Protein AF-A0A973SIX3-F1 (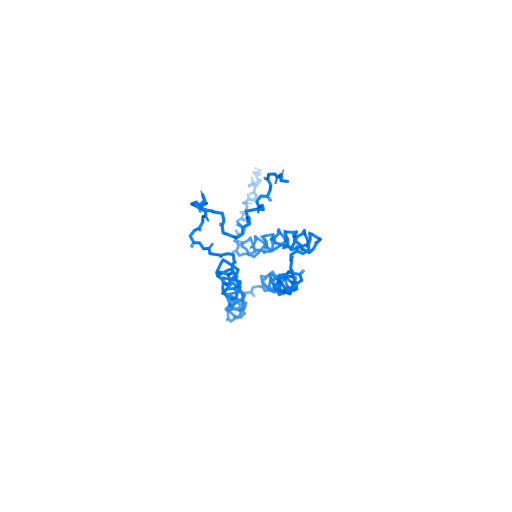afdb_monomer_lite)

Foldseek 3Di:
DDDDPPPDPPPPPDPDDPDDPVRVLVVVVVVLVVVLVVLVVVLVVCVVVVHDVQLNVLSVVLNVLSVVLNVLSVVCVVVVNDVVSVVVSVVSVVVNVVSVVSNVVSPDDDDDDPDPPPDD

Sequence (120 aa):
SGPHSGAKAGDPGNKRFPLTPANATQLHADLVFLVVGLTIALWFALKATGAAPRILTTVRDLLLVLMAQGVIGYVQYFTHLPVLLVGIHMFGAAIVWVATWRVLLAMRERRAVPAPAVAA

Structure (mmCIF, N/CA/C/O backbone):
data_AF-A0A973SIX3-F1
#
_entry.id   AF-A0A973SIX3-F1
#
loop_
_atom_site.group_PDB
_atom_site.id
_atom_site.type_symbol
_atom_site.label_atom_id
_atom_site.label_alt_id
_atom_site.label_comp_id
_atom_site.label_asym_id
_atom_site.label_entity_id
_atom_site.label_seq_id
_atom_site.pdbx_PDB_ins_code
_atom_site.Cartn_x
_atom_site.Cartn_y
_atom_site.Cartn_z
_atom_site.occupancy
_atom_site.B_iso_or_equiv
_atom_site.auth_seq_id
_atom_site.auth_comp_id
_atom_site.auth_asym_id
_atom_site.auth_atom_id
_atom_site.pdbx_PDB_model_num
ATOM 1 N N . SER A 1 1 ? 2.182 -1.960 -35.815 1.00 59.25 1 SER A N 1
ATOM 2 C CA . SER A 1 1 ? 1.621 -0.703 -35.275 1.00 59.25 1 SER A CA 1
ATOM 3 C C . SER A 1 1 ? 0.138 -0.922 -35.017 1.00 59.25 1 SER A C 1
ATOM 5 O O . SER A 1 1 ? -0.592 -1.174 -35.961 1.00 59.25 1 SER A O 1
ATOM 7 N N . GLY A 1 2 ? -0.285 -0.919 -33.748 1.00 34.75 2 GLY A N 1
ATOM 8 C CA . GLY A 1 2 ? -1.672 -1.136 -33.308 1.00 34.75 2 GLY A CA 1
ATOM 9 C C . GLY A 1 2 ? -1.915 -0.505 -31.922 1.00 34.75 2 GLY A C 1
ATOM 10 O O . GLY A 1 2 ? -0.943 -0.239 -31.214 1.00 34.75 2 GLY A O 1
ATOM 11 N N . PRO A 1 3 ? -3.170 -0.196 -31.548 1.00 55.88 3 PRO A N 1
ATOM 12 C CA . PRO A 1 3 ? -3.566 1.036 -30.847 1.00 55.88 3 PRO A CA 1
ATOM 13 C C . PRO A 1 3 ? -3.472 0.997 -29.312 1.00 55.88 3 PRO A C 1
ATOM 15 O O . PRO A 1 3 ? -4.285 1.615 -28.625 1.00 55.88 3 PRO A O 1
ATOM 18 N N . HIS A 1 4 ? -2.493 0.303 -28.738 1.00 45.84 4 HIS A N 1
ATOM 19 C CA . HIS A 1 4 ? -2.292 0.265 -27.283 1.00 45.84 4 HIS A CA 1
ATOM 20 C C . HIS A 1 4 ? -0.910 0.820 -26.949 1.00 45.84 4 HIS A C 1
ATOM 22 O O . HIS A 1 4 ? 0.049 0.090 -26.730 1.00 45.84 4 HIS A O 1
ATOM 28 N N . SER A 1 5 ? -0.820 2.153 -27.025 1.00 49.91 5 SER A N 1
ATOM 29 C CA . SER A 1 5 ? 0.202 2.989 -26.374 1.00 49.91 5 SER A CA 1
ATOM 30 C C . SER A 1 5 ? 1.654 2.493 -26.448 1.00 49.91 5 SER A C 1
ATOM 32 O O . SER A 1 5 ? 2.405 2.607 -25.489 1.00 49.91 5 SER A O 1
ATOM 34 N N . GLY A 1 6 ? 2.083 2.008 -27.611 1.00 48.78 6 GLY A N 1
ATOM 35 C CA . GLY A 1 6 ? 3.495 1.873 -27.964 1.00 48.78 6 GLY A CA 1
ATOM 36 C C . GLY A 1 6 ? 3.986 3.118 -28.697 1.00 48.78 6 GLY A C 1
ATOM 37 O O . GLY A 1 6 ? 4.371 3.021 -29.860 1.00 48.78 6 GLY A O 1
ATOM 38 N N . ALA A 1 7 ? 3.919 4.299 -28.072 1.00 49.16 7 ALA A N 1
ATOM 39 C CA . ALA A 1 7 ? 4.644 5.451 -28.601 1.00 49.16 7 ALA A CA 1
ATOM 40 C C . ALA A 1 7 ? 6.126 5.220 -28.295 1.00 49.16 7 ALA A C 1
ATOM 42 O O . ALA A 1 7 ? 6.520 5.174 -27.129 1.00 49.16 7 ALA A O 1
ATOM 43 N N . LYS A 1 8 ? 6.938 5.014 -29.336 1.00 53.59 8 LYS A N 1
ATOM 44 C CA . LYS A 1 8 ? 8.391 4.952 -29.172 1.00 53.59 8 LYS A CA 1
ATOM 45 C C . LYS A 1 8 ? 8.868 6.259 -28.532 1.00 53.59 8 LYS A C 1
ATOM 47 O O . LYS A 1 8 ? 8.373 7.333 -28.871 1.00 53.59 8 LYS A O 1
ATOM 52 N N . ALA A 1 9 ? 9.816 6.159 -27.603 1.00 47.19 9 ALA A N 1
ATOM 53 C CA . ALA A 1 9 ? 10.488 7.330 -27.056 1.00 47.19 9 ALA A CA 1
ATOM 54 C C . ALA A 1 9 ? 11.109 8.130 -28.216 1.00 47.19 9 ALA A C 1
ATOM 56 O O . ALA A 1 9 ? 11.893 7.575 -28.984 1.00 47.19 9 ALA A O 1
ATOM 57 N N . GLY A 1 10 ? 10.712 9.399 -28.360 1.00 49.09 10 GLY A N 1
ATOM 58 C CA . GLY A 1 10 ? 11.236 10.310 -29.383 1.00 49.09 10 GLY A CA 1
ATOM 59 C C . GLY A 1 10 ? 10.317 10.630 -30.568 1.00 49.09 10 GLY A C 1
ATOM 60 O O . GLY A 1 10 ? 10.801 11.245 -31.509 1.00 49.09 10 GLY A O 1
ATOM 61 N N . ASP A 1 11 ? 9.031 10.255 -30.559 1.00 51.91 11 ASP A N 1
ATOM 62 C CA . ASP A 1 11 ? 8.074 10.712 -31.584 1.00 51.91 11 ASP A CA 1
ATOM 63 C C . ASP A 1 11 ? 7.788 12.227 -31.432 1.00 51.91 11 ASP A C 1
ATOM 65 O O . ASP A 1 11 ? 7.157 12.627 -30.447 1.00 51.91 11 ASP A O 1
ATOM 69 N N . PRO A 1 12 ? 8.226 13.084 -32.378 1.00 49.47 12 PRO A N 1
ATOM 70 C CA . PRO A 1 12 ? 8.175 14.543 -32.245 1.00 49.47 12 PRO A CA 1
ATOM 71 C C . PRO A 1 12 ? 6.751 15.136 -32.262 1.00 49.47 12 PRO A C 1
ATOM 73 O O . PRO A 1 12 ? 6.592 16.347 -32.108 1.0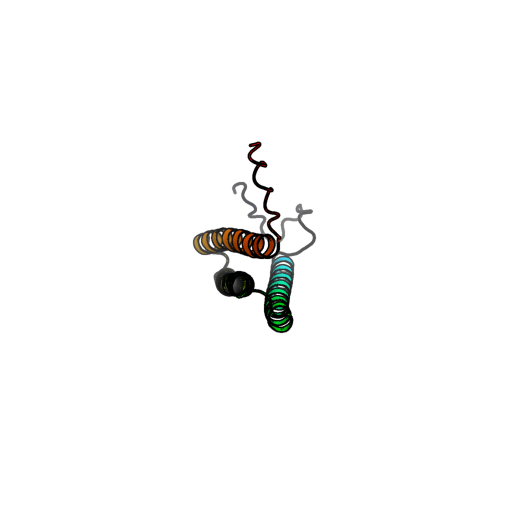0 49.47 12 PRO A O 1
ATOM 76 N N . GLY A 1 13 ? 5.706 14.312 -32.416 1.00 50.25 13 GLY A N 1
ATOM 77 C CA . GLY A 1 13 ? 4.299 14.727 -32.361 1.00 50.25 13 GLY A CA 1
ATOM 78 C C . GLY A 1 13 ? 3.582 14.531 -31.014 1.00 50.25 13 GLY A C 1
ATOM 79 O O . GLY A 1 13 ? 2.400 14.877 -30.903 1.00 50.25 13 GLY A O 1
ATOM 80 N N . ASN A 1 14 ? 4.219 13.967 -29.979 1.00 50.25 14 ASN A N 1
ATOM 81 C CA . ASN A 1 14 ? 3.512 13.576 -28.754 1.00 50.25 14 ASN A CA 1
ATOM 82 C C . ASN A 1 14 ? 3.491 14.667 -27.656 1.00 50.25 14 ASN A C 1
ATOM 84 O O . ASN A 1 14 ? 4.263 14.681 -26.709 1.00 50.25 14 ASN A O 1
ATOM 88 N N . LYS A 1 15 ? 2.481 15.543 -27.660 1.00 55.62 15 LYS A N 1
ATOM 89 C CA . LYS A 1 15 ? 2.125 16.363 -26.472 1.00 55.62 15 LYS A CA 1
ATOM 90 C C . LYS A 1 15 ? 1.544 15.509 -25.317 1.00 55.62 15 LYS A C 1
ATOM 92 O O . LYS A 1 15 ? 0.495 15.834 -24.767 1.00 55.62 15 LYS A O 1
ATOM 97 N N . ARG A 1 16 ? 2.125 14.344 -25.015 1.00 64.50 16 ARG A N 1
ATOM 98 C CA . ARG A 1 16 ? 1.499 13.270 -24.229 1.00 64.50 16 ARG A CA 1
ATOM 99 C C . ARG A 1 16 ? 2.184 13.114 -22.871 1.00 64.50 16 ARG A C 1
ATOM 101 O O . ARG A 1 16 ? 3.253 12.535 -22.802 1.00 64.50 16 ARG A O 1
ATOM 108 N N . PHE A 1 17 ? 1.485 13.574 -21.830 1.00 65.06 17 PHE A N 1
ATOM 109 C CA . PHE A 1 17 ? 1.790 13.459 -20.395 1.00 65.06 17 PHE A CA 1
ATOM 110 C C . PHE A 1 17 ? 3.100 14.149 -19.946 1.00 65.06 17 PHE A C 1
ATOM 112 O O . PHE A 1 17 ? 4.168 13.853 -20.468 1.00 65.06 17 PHE A O 1
ATOM 119 N N . PRO A 1 18 ? 3.058 15.067 -18.960 1.00 81.62 18 PRO A N 1
ATOM 120 C CA . PRO A 1 18 ? 4.232 15.861 -18.576 1.00 81.62 18 PRO A CA 1
ATOM 121 C C . PRO A 1 18 ? 5.337 15.042 -17.886 1.00 81.62 18 PRO A C 1
ATOM 123 O O . PRO A 1 18 ? 6.432 15.555 -17.671 1.00 81.62 18 PRO A O 1
ATOM 126 N N . LEU A 1 19 ? 5.065 13.784 -17.525 1.00 84.88 19 LEU A N 1
ATOM 127 C CA . LEU A 1 19 ? 6.019 12.896 -16.868 1.00 84.88 19 LEU A CA 1
ATOM 128 C C . LEU A 1 19 ? 6.568 11.867 -17.851 1.00 84.88 19 LEU A C 1
ATOM 130 O O . LEU A 1 19 ? 5.814 11.178 -18.540 1.00 84.88 19 LEU A O 1
ATOM 134 N N . THR A 1 20 ? 7.890 11.703 -17.847 1.00 89.88 20 THR A N 1
ATOM 135 C CA . THR A 1 20 ? 8.527 10.548 -18.483 1.00 89.88 20 THR A CA 1
ATOM 136 C C . THR A 1 20 ? 8.072 9.258 -17.784 1.00 89.88 20 THR A C 1
ATOM 138 O O . THR A 1 20 ? 7.745 9.293 -16.594 1.00 89.88 20 THR A O 1
ATOM 141 N N . PRO A 1 21 ? 8.084 8.094 -18.459 1.00 87.06 21 PRO A N 1
ATOM 142 C CA . PRO A 1 21 ? 7.738 6.820 -17.822 1.00 87.06 21 PRO A CA 1
ATOM 143 C C . PRO A 1 21 ? 8.576 6.514 -16.571 1.00 87.06 21 PRO A C 1
ATOM 145 O O . PRO A 1 21 ? 8.049 5.992 -15.591 1.00 87.06 21 PRO A O 1
ATOM 148 N N . ALA A 1 22 ? 9.859 6.891 -16.579 1.00 89.88 22 ALA A N 1
ATOM 149 C CA . ALA A 1 22 ? 10.741 6.753 -15.423 1.00 89.88 22 ALA A CA 1
ATOM 150 C C . ALA A 1 22 ? 10.281 7.640 -14.253 1.00 89.88 22 ALA A C 1
ATOM 152 O O . ALA A 1 22 ? 10.119 7.144 -13.142 1.00 89.88 22 ALA A O 1
ATOM 153 N N . ASN A 1 23 ? 9.974 8.917 -14.512 1.00 93.25 23 ASN A N 1
ATOM 154 C CA . ASN A 1 23 ? 9.489 9.835 -13.478 1.00 93.25 23 ASN A CA 1
ATOM 155 C C . ASN A 1 23 ? 8.117 9.411 -12.938 1.00 93.25 23 ASN A C 1
ATOM 157 O O . ASN A 1 23 ? 7.880 9.491 -11.738 1.00 93.25 23 ASN A O 1
ATOM 161 N N . ALA A 1 24 ? 7.220 8.934 -13.804 1.00 93.69 24 ALA A N 1
ATOM 162 C CA . ALA A 1 24 ? 5.920 8.416 -13.389 1.00 93.69 24 ALA A CA 1
ATOM 163 C C . ALA A 1 24 ? 6.065 7.163 -12.509 1.00 93.69 24 ALA A C 1
ATOM 165 O O . ALA A 1 24 ? 5.373 7.040 -11.501 1.00 93.69 24 ALA A O 1
ATOM 166 N N . THR A 1 25 ? 6.993 6.265 -12.856 1.00 93.94 25 THR A N 1
ATOM 167 C CA . THR A 1 25 ? 7.298 5.075 -12.048 1.00 93.94 25 THR A CA 1
ATOM 168 C C . THR A 1 25 ? 7.884 5.453 -10.689 1.00 93.94 25 THR A C 1
ATOM 170 O O . THR A 1 25 ? 7.457 4.904 -9.677 1.00 93.94 25 THR A O 1
ATOM 173 N N . GLN A 1 26 ? 8.806 6.420 -10.648 1.00 96.62 26 GLN A N 1
ATOM 174 C CA . GLN A 1 26 ? 9.381 6.904 -9.393 1.00 96.62 26 GLN A CA 1
ATOM 175 C C . GLN A 1 26 ? 8.313 7.538 -8.498 1.00 96.62 26 GLN A C 1
ATOM 177 O O . GLN A 1 26 ? 8.163 7.129 -7.352 1.00 96.62 26 GLN A O 1
ATOM 182 N N . LEU A 1 27 ? 7.506 8.458 -9.038 1.00 97.31 27 LEU A N 1
ATOM 183 C CA . LEU A 1 27 ? 6.412 9.084 -8.294 1.00 97.31 27 LEU A CA 1
ATOM 184 C C . LEU A 1 27 ? 5.418 8.040 -7.766 1.00 97.31 27 LEU A C 1
ATOM 186 O O . LEU A 1 27 ? 4.942 8.141 -6.638 1.00 97.31 27 LEU A O 1
ATOM 190 N N . HIS A 1 28 ? 5.104 7.021 -8.567 1.00 97.12 28 HIS A N 1
ATOM 191 C CA . HIS A 1 28 ? 4.260 5.918 -8.122 1.00 97.12 28 HIS A CA 1
ATOM 192 C C . HIS A 1 28 ? 4.893 5.154 -6.951 1.00 97.12 28 HIS A C 1
ATOM 194 O O . HIS A 1 28 ? 4.207 4.899 -5.962 1.00 97.12 28 HIS A O 1
ATOM 200 N N . ALA A 1 29 ? 6.186 4.830 -7.026 1.00 97.75 29 ALA A N 1
ATOM 201 C CA . ALA A 1 29 ? 6.901 4.176 -5.933 1.00 97.75 29 ALA A CA 1
ATOM 202 C C . ALA A 1 29 ? 6.902 5.037 -4.659 1.00 97.75 29 ALA A C 1
ATOM 204 O O . ALA A 1 29 ? 6.619 4.517 -3.579 1.00 97.75 29 ALA A O 1
ATOM 205 N N . ASP A 1 30 ? 7.120 6.348 -4.782 1.00 98.44 30 ASP A N 1
ATOM 206 C CA . ASP A 1 30 ? 7.072 7.288 -3.658 1.00 98.44 30 ASP A CA 1
ATOM 207 C C . ASP A 1 30 ? 5.685 7.284 -2.985 1.00 98.44 30 ASP A C 1
ATOM 209 O O . ASP A 1 30 ? 5.577 7.204 -1.758 1.00 98.44 30 ASP A O 1
ATOM 213 N N . LEU A 1 31 ? 4.605 7.286 -3.779 1.00 98.44 31 LEU A N 1
ATOM 214 C CA . LEU A 1 31 ? 3.231 7.179 -3.273 1.00 98.44 31 LEU A CA 1
ATOM 215 C C . LEU A 1 31 ? 2.954 5.821 -2.613 1.00 98.44 31 LEU A C 1
ATOM 217 O O . LEU A 1 31 ? 2.271 5.768 -1.589 1.00 98.44 31 LEU A O 1
ATOM 221 N N . VAL A 1 32 ? 3.488 4.725 -3.158 1.00 98.25 32 VAL A N 1
ATOM 222 C CA . VAL A 1 32 ? 3.381 3.394 -2.543 1.00 98.25 32 VAL A CA 1
ATOM 223 C C . VAL A 1 32 ? 4.083 3.378 -1.185 1.00 98.25 32 VAL A C 1
ATOM 225 O O . VAL A 1 32 ? 3.480 2.937 -0.206 1.00 98.25 32 VAL A O 1
ATOM 228 N N . PHE A 1 33 ? 5.305 3.908 -1.086 1.00 98.50 33 PHE A N 1
ATOM 229 C CA . PHE A 1 33 ? 6.019 4.011 0.190 1.00 98.50 33 PHE A CA 1
ATOM 230 C C . PHE A 1 33 ? 5.272 4.881 1.201 1.00 98.50 33 PHE A C 1
ATOM 232 O O . PHE A 1 33 ? 5.173 4.500 2.369 1.00 98.50 33 PHE A O 1
ATOM 239 N N . LEU A 1 34 ? 4.685 5.998 0.760 1.00 98.69 34 LEU A N 1
ATOM 240 C CA . LEU A 1 34 ? 3.834 6.831 1.607 1.00 98.69 34 LEU A CA 1
ATOM 241 C C . LEU A 1 34 ? 2.637 6.036 2.149 1.00 98.69 34 LEU A C 1
ATOM 243 O O . LEU A 1 34 ? 2.398 6.041 3.354 1.00 98.69 34 LEU A O 1
ATOM 247 N N . VAL A 1 35 ? 1.904 5.316 1.294 1.00 98.62 35 VAL A N 1
ATOM 248 C CA . VAL A 1 35 ? 0.739 4.514 1.713 1.00 98.62 35 VAL A CA 1
ATOM 249 C C . VAL A 1 35 ? 1.145 3.371 2.647 1.00 98.62 35 VAL A C 1
ATOM 251 O O . VAL A 1 35 ? 0.453 3.120 3.636 1.00 98.62 35 VAL A O 1
ATOM 254 N N . VAL A 1 36 ? 2.274 2.703 2.397 1.00 98.75 36 VAL A N 1
ATOM 255 C CA . VAL A 1 36 ? 2.824 1.685 3.307 1.00 98.75 36 VAL A CA 1
ATOM 256 C C . VAL A 1 36 ? 3.152 2.304 4.667 1.00 98.75 36 VAL A C 1
ATOM 258 O O . VAL A 1 36 ? 2.695 1.794 5.692 1.00 98.75 36 VAL A O 1
ATOM 261 N N . GLY A 1 37 ? 3.862 3.436 4.688 1.00 98.75 37 GLY A N 1
ATOM 262 C CA . GLY A 1 37 ? 4.192 4.166 5.913 1.00 98.75 37 GLY A CA 1
ATOM 263 C C . GLY A 1 37 ? 2.949 4.598 6.695 1.00 98.75 37 GLY A C 1
ATOM 264 O O . GLY A 1 37 ? 2.866 4.355 7.899 1.00 98.75 37 GLY A O 1
ATOM 265 N N . LEU A 1 38 ? 1.939 5.147 6.013 1.00 98.75 38 LEU A N 1
ATOM 266 C CA . LEU A 1 38 ? 0.654 5.515 6.616 1.00 98.75 38 LEU A CA 1
ATOM 267 C C . LEU A 1 38 ? -0.113 4.298 7.146 1.00 98.75 38 LEU A C 1
ATOM 269 O O . LEU A 1 38 ? -0.727 4.385 8.205 1.00 98.75 38 LEU A O 1
ATOM 273 N N . THR A 1 39 ? -0.060 3.155 6.460 1.00 98.75 39 THR A N 1
ATOM 274 C CA . THR A 1 39 ? -0.718 1.918 6.916 1.00 98.75 39 THR A CA 1
ATOM 275 C C . THR A 1 39 ? -0.051 1.370 8.180 1.00 98.75 39 THR A C 1
ATOM 277 O O . THR A 1 39 ? -0.742 0.958 9.114 1.00 98.75 39 THR A O 1
ATOM 280 N N . ILE A 1 40 ? 1.283 1.412 8.248 1.00 98.81 40 ILE A N 1
ATOM 281 C CA . ILE A 1 40 ? 2.049 1.049 9.449 1.00 98.81 40 ILE A CA 1
ATOM 282 C C . ILE A 1 40 ? 1.710 2.005 10.599 1.00 98.81 40 ILE A C 1
ATOM 284 O O . ILE A 1 40 ? 1.379 1.554 11.698 1.00 98.81 40 ILE A O 1
ATOM 288 N N . ALA A 1 41 ? 1.737 3.316 10.345 1.00 98.69 41 ALA A N 1
ATOM 289 C CA . ALA A 1 41 ? 1.393 4.332 11.336 1.00 98.69 41 ALA A CA 1
ATOM 290 C C . ALA A 1 41 ? -0.040 4.151 11.862 1.00 98.69 41 ALA A C 1
ATOM 292 O O . ALA A 1 41 ? -0.254 4.162 13.073 1.00 98.69 41 ALA A O 1
ATOM 293 N N . LEU A 1 42 ? -1.006 3.902 10.971 1.00 98.31 42 LEU A N 1
ATOM 294 C CA . LEU A 1 42 ? -2.394 3.611 11.326 1.00 98.31 42 LEU A CA 1
ATOM 295 C C . LEU A 1 42 ? -2.496 2.376 12.226 1.00 98.31 42 LEU A C 1
ATOM 297 O O . LEU A 1 42 ? -3.204 2.409 13.231 1.00 98.31 42 LEU A O 1
ATOM 301 N N . TRP A 1 43 ? -1.785 1.296 11.896 1.00 98.44 43 TRP A N 1
ATOM 302 C CA . TRP A 1 43 ? -1.796 0.075 12.701 1.00 98.44 43 TRP A CA 1
ATOM 303 C C . TRP A 1 43 ? -1.301 0.326 14.131 1.00 98.44 43 TRP A C 1
ATOM 305 O O . TRP A 1 43 ? -1.948 -0.098 15.092 1.00 98.44 43 TRP A O 1
ATOM 315 N N . PHE A 1 44 ? -0.196 1.062 14.287 1.00 98.56 44 PHE A N 1
ATOM 316 C CA . PHE A 1 44 ? 0.323 1.432 15.606 1.00 98.56 44 PHE A CA 1
ATOM 317 C C . PHE A 1 44 ? -0.600 2.396 16.353 1.00 98.56 44 PHE A C 1
ATOM 319 O O . PHE A 1 44 ? -0.831 2.193 17.543 1.00 98.56 44 PHE A O 1
ATOM 326 N N . ALA A 1 45 ? -1.166 3.393 15.671 1.00 98.31 45 ALA A N 1
ATOM 327 C CA . ALA A 1 45 ? -2.109 4.333 16.269 1.00 98.31 45 ALA A CA 1
ATOM 328 C C . ALA A 1 45 ? -3.347 3.609 16.820 1.00 98.31 45 ALA A C 1
ATOM 330 O O . ALA A 1 45 ? -3.704 3.799 17.978 1.00 98.31 45 ALA A O 1
ATOM 331 N N . LEU A 1 46 ? -3.946 2.708 16.036 1.00 97.25 46 LEU A N 1
ATOM 332 C CA . LEU A 1 46 ? -5.092 1.900 16.464 1.00 97.25 46 LEU A CA 1
ATOM 333 C C . LEU A 1 46 ? -4.749 0.971 17.631 1.00 97.25 46 LEU A C 1
ATOM 335 O O . LEU A 1 46 ? -5.571 0.755 18.519 1.00 97.25 46 LEU A O 1
ATOM 339 N N . LYS A 1 47 ? -3.532 0.417 17.649 1.00 96.81 47 LYS A N 1
ATOM 340 C CA . LYS A 1 47 ? -3.062 -0.395 18.774 1.00 96.81 47 LYS A CA 1
ATOM 341 C C . LYS A 1 47 ? -2.911 0.456 20.039 1.00 96.81 47 LYS A C 1
ATOM 343 O O . LYS A 1 47 ? -3.314 0.016 21.111 1.00 96.81 47 LYS A O 1
ATOM 348 N N . ALA A 1 48 ? -2.364 1.664 19.910 1.00 97.88 48 ALA A N 1
ATOM 349 C CA . ALA A 1 48 ? -2.169 2.596 21.018 1.00 97.88 48 ALA A CA 1
ATOM 350 C C . ALA A 1 48 ? -3.494 3.126 21.592 1.00 97.88 48 ALA A C 1
ATOM 352 O O . ALA A 1 48 ? -3.577 3.364 22.793 1.00 97.88 48 ALA A O 1
ATOM 353 N N . THR A 1 49 ? -4.538 3.264 20.768 1.00 96.62 49 THR A N 1
ATOM 354 C CA . THR A 1 49 ? -5.875 3.701 21.209 1.00 96.62 49 THR A CA 1
ATOM 355 C C . THR A 1 49 ? -6.803 2.560 21.635 1.00 96.62 49 THR A C 1
ATOM 357 O O . THR A 1 49 ? -7.963 2.806 21.955 1.00 96.62 49 THR A O 1
ATOM 360 N N . GLY A 1 50 ? -6.320 1.313 21.663 1.00 95.19 50 GLY A N 1
ATOM 361 C CA . GLY A 1 50 ? -7.110 0.168 22.121 1.00 95.19 50 GLY A CA 1
ATOM 362 C C . GLY A 1 50 ? -8.221 -0.257 21.155 1.00 95.19 50 GLY A C 1
ATOM 363 O O . GLY A 1 50 ? -9.264 -0.743 21.592 1.00 95.19 50 GLY A O 1
ATOM 364 N N . ALA A 1 51 ? -8.024 -0.082 19.843 1.00 94.12 51 ALA A N 1
ATOM 365 C CA . ALA A 1 51 ? -8.992 -0.504 18.835 1.00 94.12 51 ALA A CA 1
ATOM 366 C C . ALA A 1 51 ? -9.292 -2.013 18.907 1.00 94.12 51 ALA A C 1
ATOM 368 O O . ALA A 1 51 ? -8.431 -2.837 19.228 1.00 94.12 51 ALA A O 1
ATOM 369 N N . ALA A 1 52 ? -10.518 -2.391 18.534 1.00 94.88 52 ALA A N 1
ATOM 370 C CA . ALA A 1 52 ? -10.947 -3.784 18.544 1.00 94.88 52 ALA A CA 1
ATOM 371 C C . ALA A 1 52 ? -10.026 -4.675 17.675 1.00 94.88 52 ALA A C 1
ATOM 373 O O . ALA A 1 52 ? -9.650 -4.266 16.569 1.00 94.88 52 ALA A O 1
ATOM 374 N N . PRO A 1 53 ? -9.743 -5.933 18.080 1.00 94.75 53 PRO A N 1
ATOM 375 C CA . PRO A 1 53 ? -8.849 -6.829 17.336 1.00 94.75 53 PRO A CA 1
ATOM 376 C C . PRO A 1 53 ? -9.225 -7.001 15.860 1.00 94.75 53 PRO A C 1
ATOM 378 O O . PRO A 1 53 ? -8.353 -7.094 15.001 1.00 94.75 53 PRO A O 1
ATOM 381 N N . ARG A 1 54 ? -10.528 -6.978 15.547 1.00 94.19 54 ARG A N 1
ATOM 382 C CA . ARG A 1 54 ? -11.043 -7.060 14.171 1.00 94.19 54 ARG A CA 1
ATOM 383 C C . ARG A 1 54 ? -10.568 -5.906 13.281 1.00 94.19 54 ARG A C 1
ATOM 385 O O . ARG A 1 54 ? -10.369 -6.112 12.091 1.00 94.19 54 ARG A O 1
ATOM 392 N N . ILE A 1 55 ? -10.404 -4.703 13.824 1.00 95.88 55 ILE A N 1
ATOM 393 C CA . ILE A 1 55 ? -9.911 -3.555 13.057 1.00 95.88 55 ILE A CA 1
ATOM 394 C C . ILE A 1 55 ? -8.419 -3.756 12.768 1.00 95.88 55 ILE A C 1
ATOM 396 O O . ILE A 1 55 ? -7.988 -3.660 11.617 1.00 95.88 55 ILE A O 1
ATOM 400 N N . LEU A 1 56 ? -7.645 -4.136 13.790 1.00 97.44 56 LEU A N 1
ATOM 401 C CA . LEU A 1 56 ? -6.208 -4.390 13.660 1.00 97.44 56 LEU A CA 1
ATOM 402 C C . LEU A 1 56 ? -5.899 -5.483 12.630 1.00 97.44 56 LEU A C 1
ATOM 404 O O . LEU A 1 56 ? -4.936 -5.347 11.873 1.00 97.44 56 LEU A O 1
ATOM 408 N N . THR A 1 57 ? -6.717 -6.541 12.557 1.00 97.69 57 THR A N 1
ATOM 409 C CA . THR A 1 57 ? -6.545 -7.584 11.535 1.00 97.69 57 THR A CA 1
ATOM 410 C C . THR A 1 57 ? -6.797 -7.053 10.129 1.00 97.69 57 THR A C 1
ATOM 412 O O . THR A 1 57 ? -6.011 -7.366 9.242 1.00 97.69 57 THR A O 1
ATOM 415 N N . THR A 1 58 ? -7.805 -6.198 9.910 1.00 98.00 58 THR A N 1
ATOM 416 C CA . THR A 1 58 ? -8.035 -5.612 8.574 1.00 98.00 58 THR A CA 1
ATOM 417 C C . THR A 1 58 ? -6.890 -4.717 8.103 1.00 98.00 58 THR A C 1
ATOM 419 O O . THR A 1 58 ? -6.506 -4.796 6.938 1.00 98.00 58 THR A O 1
ATOM 422 N N . VAL A 1 59 ? -6.297 -3.916 8.996 1.00 98.44 59 VAL A N 1
ATOM 423 C CA . VAL A 1 59 ? -5.151 -3.055 8.650 1.00 98.44 59 VAL A CA 1
ATOM 424 C C . VAL A 1 59 ? -3.889 -3.886 8.406 1.00 98.44 59 VAL A C 1
ATOM 426 O O . VAL A 1 59 ? -3.154 -3.624 7.456 1.00 98.44 59 VAL A O 1
ATOM 429 N N . ARG A 1 60 ? -3.660 -4.936 9.207 1.00 98.50 60 ARG A N 1
ATOM 430 C CA . ARG A 1 60 ? -2.573 -5.897 8.968 1.00 98.50 60 ARG A CA 1
ATOM 431 C C . ARG A 1 60 ? -2.729 -6.590 7.611 1.00 98.50 60 ARG A C 1
ATOM 433 O O . ARG A 1 60 ? -1.751 -6.710 6.883 1.00 98.50 60 ARG A O 1
ATOM 440 N N . ASP A 1 61 ? -3.935 -7.045 7.274 1.00 98.56 61 ASP A N 1
ATOM 441 C CA . ASP A 1 61 ? -4.206 -7.696 5.988 1.00 98.56 61 ASP A CA 1
ATOM 442 C C . ASP A 1 61 ? -3.906 -6.740 4.819 1.00 98.56 61 ASP A C 1
ATOM 444 O O . ASP A 1 61 ? -3.239 -7.141 3.868 1.00 98.56 61 ASP A O 1
ATOM 448 N N . LEU A 1 62 ? -4.320 -5.466 4.912 1.00 98.75 62 LEU A N 1
ATOM 449 C CA . LEU A 1 62 ? -3.966 -4.439 3.923 1.00 98.75 62 LEU A CA 1
ATOM 450 C C . LEU A 1 62 ? -2.444 -4.284 3.788 1.00 98.75 62 LEU A C 1
ATOM 452 O O . LEU A 1 62 ? -1.937 -4.285 2.668 1.00 98.75 62 LEU A O 1
ATOM 456 N N . LEU A 1 63 ? -1.713 -4.206 4.904 1.00 98.75 63 LEU A N 1
ATOM 457 C CA . LEU A 1 63 ? -0.253 -4.099 4.884 1.00 98.75 63 LEU A CA 1
ATOM 458 C C . LEU A 1 63 ? 0.393 -5.287 4.156 1.00 98.75 63 LEU A C 1
ATOM 460 O O . LEU A 1 63 ? 1.249 -5.082 3.302 1.00 98.75 63 LEU A O 1
ATOM 464 N N . LEU A 1 64 ? -0.039 -6.518 4.438 1.00 98.75 64 LEU A N 1
ATOM 465 C CA . LEU A 1 64 ? 0.492 -7.713 3.770 1.00 98.75 64 LEU A CA 1
ATOM 466 C C . LEU A 1 64 ? 0.243 -7.690 2.256 1.00 98.75 64 LEU A C 1
ATOM 468 O O . LEU A 1 64 ? 1.144 -8.015 1.482 1.00 98.75 64 LEU A O 1
ATOM 472 N N . VAL A 1 65 ? -0.951 -7.269 1.828 1.00 98.75 65 VAL A N 1
ATOM 473 C CA . VAL A 1 65 ? -1.280 -7.131 0.400 1.00 98.75 65 VAL A CA 1
ATOM 474 C C . VAL A 1 65 ? -0.420 -6.048 -0.257 1.00 98.75 65 VAL A C 1
ATOM 476 O O . VAL A 1 65 ? 0.097 -6.280 -1.348 1.00 98.75 65 VAL A O 1
ATOM 479 N N . LEU A 1 66 ? -0.218 -4.899 0.401 1.00 98.75 66 LEU A N 1
ATOM 480 C CA . LEU A 1 66 ? 0.654 -3.829 -0.098 1.00 98.75 66 LEU A CA 1
ATOM 481 C C . LEU A 1 66 ? 2.101 -4.306 -0.262 1.00 98.75 66 LEU A C 1
ATOM 483 O O . LEU A 1 66 ? 2.706 -4.049 -1.299 1.00 98.75 66 LEU A O 1
ATOM 487 N N . MET A 1 67 ? 2.638 -5.045 0.713 1.00 98.69 67 MET A N 1
ATOM 488 C CA . MET A 1 67 ? 3.994 -5.597 0.624 1.00 98.69 67 MET A CA 1
ATOM 489 C C . MET A 1 67 ? 4.122 -6.595 -0.532 1.00 98.69 67 MET A C 1
ATOM 491 O O . MET A 1 67 ? 5.069 -6.510 -1.314 1.00 98.69 67 MET A O 1
ATOM 495 N N . ALA A 1 68 ? 3.150 -7.500 -0.691 1.00 98.62 68 ALA A N 1
ATOM 496 C CA . ALA A 1 68 ? 3.127 -8.437 -1.812 1.00 98.62 68 ALA A CA 1
ATOM 497 C C . ALA A 1 68 ? 3.046 -7.707 -3.165 1.00 98.62 68 ALA A C 1
ATOM 499 O O . ALA A 1 68 ? 3.775 -8.043 -4.099 1.00 98.62 68 ALA A O 1
ATOM 500 N N . GLN A 1 69 ? 2.207 -6.672 -3.266 1.00 98.62 69 GLN A N 1
ATOM 501 C CA . GLN A 1 69 ? 2.099 -5.845 -4.468 1.00 98.62 69 GLN A CA 1
ATOM 502 C C . GLN A 1 69 ? 3.373 -5.057 -4.771 1.00 98.62 69 GLN A C 1
ATOM 504 O O . GLN A 1 69 ? 3.770 -4.996 -5.934 1.00 98.62 69 GLN A O 1
ATOM 509 N N . GLY A 1 70 ? 4.047 -4.524 -3.749 1.00 98.19 70 GLY A N 1
ATOM 510 C CA . GLY A 1 70 ? 5.344 -3.864 -3.896 1.00 98.19 70 GLY A CA 1
ATOM 511 C C . GLY A 1 70 ? 6.399 -4.798 -4.491 1.00 98.19 70 GLY A C 1
ATOM 512 O O . GLY A 1 70 ? 7.096 -4.414 -5.427 1.00 98.19 70 GLY A O 1
ATOM 513 N N . VAL A 1 71 ? 6.457 -6.054 -4.030 1.00 98.56 71 VAL A N 1
ATOM 514 C CA . VAL A 1 71 ? 7.352 -7.077 -4.602 1.00 98.56 71 VAL A CA 1
ATOM 515 C C . VAL A 1 71 ? 7.001 -7.372 -6.061 1.00 98.56 71 VAL A C 1
ATOM 517 O O . VAL A 1 71 ? 7.888 -7.361 -6.913 1.00 98.56 71 VAL A O 1
ATOM 520 N N . ILE A 1 72 ? 5.721 -7.594 -6.373 1.00 98.44 72 ILE A N 1
ATOM 521 C CA . ILE A 1 72 ? 5.274 -7.861 -7.751 1.00 98.44 72 ILE A CA 1
ATOM 522 C C . ILE A 1 72 ? 5.632 -6.685 -8.671 1.00 98.44 72 ILE A C 1
ATOM 524 O O . ILE A 1 72 ? 6.185 -6.903 -9.747 1.00 98.44 72 ILE A O 1
ATOM 528 N N . GLY A 1 73 ? 5.363 -5.448 -8.240 1.00 97.69 73 GLY A N 1
ATOM 529 C CA . GLY A 1 73 ? 5.671 -4.235 -9.001 1.00 97.69 73 GLY A CA 1
ATOM 530 C C . GLY A 1 73 ? 7.172 -4.038 -9.215 1.00 97.69 73 GLY A C 1
ATOM 531 O O . GLY A 1 73 ? 7.599 -3.722 -10.326 1.00 97.69 73 GLY A O 1
ATOM 532 N N . TYR A 1 74 ? 7.985 -4.307 -8.189 1.00 97.44 74 TYR A N 1
ATOM 533 C CA . TYR A 1 74 ? 9.444 -4.277 -8.290 1.00 97.44 74 TYR A CA 1
ATOM 534 C C . TYR A 1 74 ? 9.942 -5.280 -9.336 1.00 97.44 74 TYR A C 1
ATOM 536 O O . TYR A 1 74 ? 10.619 -4.897 -10.289 1.00 97.44 74 TYR A O 1
ATOM 544 N N . VAL A 1 75 ? 9.544 -6.552 -9.227 1.00 98.00 75 VAL A N 1
ATOM 545 C CA . VAL A 1 75 ? 9.938 -7.585 -10.200 1.00 98.00 75 VAL A CA 1
ATOM 546 C C . VAL A 1 75 ? 9.464 -7.210 -11.606 1.00 98.00 75 VAL A C 1
ATOM 548 O O . VAL A 1 75 ? 10.234 -7.327 -12.557 1.00 98.00 75 VAL A O 1
ATOM 551 N N . GLN A 1 76 ? 8.239 -6.703 -11.757 1.00 96.88 76 GLN A N 1
ATOM 552 C CA . GLN A 1 76 ? 7.694 -6.260 -13.043 1.00 96.88 76 GLN A CA 1
ATOM 553 C C . GLN A 1 76 ? 8.530 -5.139 -13.685 1.00 96.88 76 GLN A C 1
ATOM 555 O O . GLN A 1 76 ? 8.747 -5.165 -14.898 1.00 96.88 76 GLN A O 1
ATOM 560 N N . TYR A 1 77 ? 9.013 -4.173 -12.897 1.00 95.31 77 TYR A N 1
ATOM 561 C CA . TYR A 1 77 ? 9.867 -3.089 -13.388 1.00 95.31 77 TYR A CA 1
ATOM 562 C C . TYR A 1 77 ? 11.203 -3.622 -13.923 1.00 95.31 77 TYR A C 1
ATOM 564 O O . TYR A 1 77 ? 11.567 -3.350 -15.068 1.00 95.31 77 TYR A O 1
ATOM 572 N N . PHE A 1 78 ? 11.897 -4.447 -13.133 1.00 96.31 78 PHE A N 1
ATOM 573 C CA . PHE A 1 78 ? 13.211 -4.992 -13.503 1.00 96.31 78 PHE A CA 1
ATOM 574 C C . PHE A 1 78 ? 13.159 -6.070 -14.593 1.00 96.31 78 PHE A C 1
ATOM 576 O O . PHE A 1 78 ? 14.165 -6.326 -15.244 1.00 96.31 78 PHE A O 1
ATOM 583 N N . THR A 1 79 ? 11.995 -6.677 -14.830 1.00 96.31 79 THR A N 1
ATOM 584 C CA . THR A 1 79 ? 11.784 -7.658 -15.911 1.00 96.31 79 THR A CA 1
ATOM 585 C C . THR A 1 79 ? 11.218 -7.039 -17.191 1.00 96.31 79 THR A C 1
ATOM 587 O O . THR A 1 79 ? 10.836 -7.766 -18.106 1.00 96.31 79 THR A O 1
ATOM 590 N N . HIS A 1 80 ? 11.188 -5.705 -17.283 1.00 93.56 80 HIS A N 1
A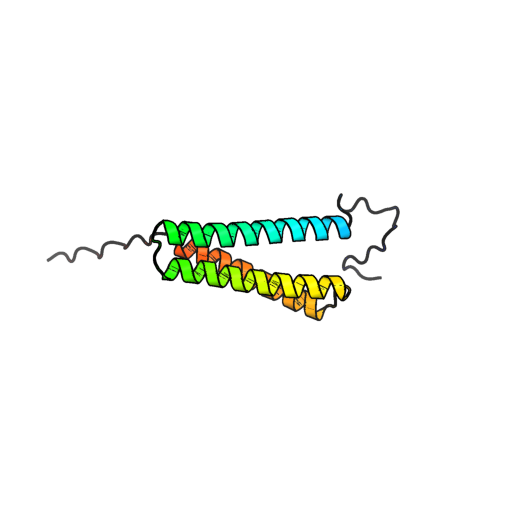TOM 591 C CA . HIS A 1 80 ? 10.725 -4.961 -18.457 1.00 93.56 80 HIS A CA 1
ATOM 592 C C . HIS A 1 80 ? 9.246 -5.192 -18.815 1.00 93.56 80 HIS A C 1
ATOM 594 O O . HIS A 1 80 ? 8.889 -5.286 -19.989 1.00 93.56 80 HIS A O 1
ATOM 600 N N . LEU A 1 81 ? 8.370 -5.207 -17.804 1.00 93.00 81 LEU A N 1
ATOM 601 C CA . LEU A 1 81 ? 6.906 -5.207 -17.955 1.00 93.00 81 LEU A CA 1
ATOM 602 C C . LEU A 1 81 ? 6.325 -6.439 -18.690 1.00 93.00 81 LEU A C 1
ATOM 604 O O . LEU A 1 81 ? 5.526 -6.276 -19.618 1.00 93.00 81 LEU A O 1
ATOM 608 N N . PRO A 1 82 ? 6.650 -7.685 -18.293 1.00 95.19 82 PRO A N 1
ATOM 609 C CA . PRO A 1 82 ? 6.064 -8.855 -18.934 1.00 95.19 82 PRO A CA 1
ATOM 610 C C . PRO A 1 82 ? 4.552 -8.899 -18.674 1.00 95.19 82 PRO A C 1
ATOM 612 O O . PRO A 1 82 ? 4.095 -8.726 -17.542 1.00 95.19 82 PRO A O 1
ATOM 615 N N . VAL A 1 83 ? 3.769 -9.166 -19.725 1.00 96.19 83 VAL A N 1
ATOM 616 C CA . VAL A 1 83 ? 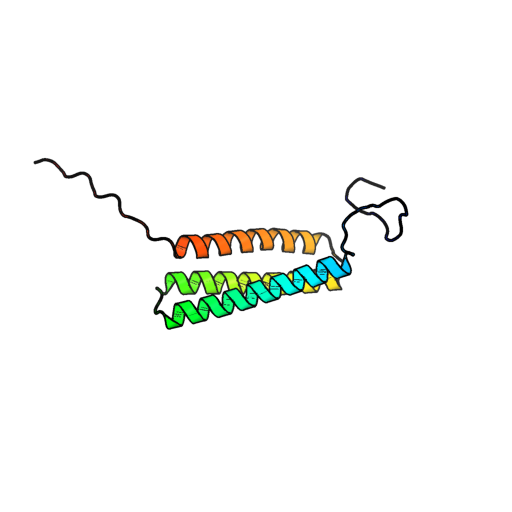2.295 -9.052 -19.714 1.00 96.19 83 VAL A CA 1
ATOM 617 C C . VAL A 1 83 ? 1.627 -9.840 -18.584 1.00 96.19 83 VAL A C 1
ATOM 619 O O . VAL A 1 83 ? 0.659 -9.371 -17.989 1.00 96.19 83 VAL A O 1
ATOM 622 N N . LEU A 1 84 ? 2.170 -11.011 -18.238 1.00 96.62 84 LEU A N 1
ATOM 623 C CA . LEU A 1 84 ? 1.654 -11.831 -17.147 1.00 96.62 84 LEU A CA 1
ATOM 624 C C . LEU A 1 84 ? 1.828 -11.146 -15.783 1.00 96.62 84 LEU A C 1
ATOM 626 O O . LEU A 1 84 ? 0.875 -11.111 -15.008 1.00 96.62 84 LEU A O 1
ATOM 630 N N . LEU A 1 85 ? 3.003 -10.566 -15.498 1.00 96.25 85 LEU A N 1
ATOM 631 C CA . LEU A 1 85 ? 3.212 -9.829 -14.246 1.00 96.25 85 LEU A CA 1
ATOM 632 C C . LEU A 1 85 ? 2.346 -8.575 -14.200 1.00 96.25 85 LEU A C 1
ATOM 634 O O . LEU A 1 85 ? 1.779 -8.305 -13.151 1.00 96.25 85 LEU A O 1
ATOM 638 N N . VAL A 1 86 ? 2.163 -7.880 -15.330 1.00 97.81 86 VAL A N 1
ATOM 639 C CA . VAL A 1 86 ? 1.227 -6.745 -15.424 1.00 97.81 86 VAL A CA 1
ATOM 640 C C . VAL A 1 86 ? -0.185 -7.178 -15.031 1.00 97.81 86 VAL A C 1
ATOM 642 O O . VAL A 1 86 ? -0.814 -6.528 -14.197 1.00 97.81 86 VAL A O 1
ATOM 645 N N . GLY A 1 87 ? -0.675 -8.299 -15.568 1.00 98.06 87 GLY A N 1
ATOM 646 C CA . GLY A 1 87 ? -1.983 -8.849 -15.205 1.00 98.06 87 GLY A CA 1
ATOM 647 C C . GLY A 1 87 ? -2.092 -9.194 -13.716 1.00 98.06 87 GLY A C 1
ATOM 648 O O . GLY A 1 87 ? -3.066 -8.818 -13.065 1.00 98.06 87 GLY A O 1
ATOM 649 N N . ILE A 1 88 ? -1.071 -9.847 -13.154 1.00 98.44 88 ILE A N 1
ATOM 650 C CA . ILE A 1 88 ? -1.013 -10.198 -11.724 1.00 98.44 88 ILE A CA 1
ATOM 651 C C . ILE A 1 88 ? -0.966 -8.938 -10.844 1.00 98.44 88 ILE A C 1
ATOM 653 O O . ILE A 1 88 ? -1.648 -8.868 -9.818 1.00 98.44 88 ILE A O 1
ATOM 657 N N . HIS A 1 89 ? -0.194 -7.929 -11.242 1.00 98.00 89 HIS A N 1
ATOM 658 C CA . HIS A 1 89 ? -0.082 -6.656 -10.540 1.00 98.00 89 HIS A CA 1
ATOM 659 C C . HIS A 1 89 ? -1.423 -5.914 -10.544 1.00 98.00 89 HIS A C 1
ATOM 661 O O . HIS A 1 89 ? -1.922 -5.548 -9.485 1.00 98.00 89 HIS A O 1
ATOM 667 N N . MET A 1 90 ? -2.080 -5.799 -11.703 1.00 98.31 90 MET A N 1
ATOM 668 C CA . MET A 1 90 ? -3.408 -5.180 -11.822 1.00 98.31 90 MET A CA 1
ATOM 669 C C . MET A 1 90 ? -4.487 -5.933 -11.034 1.00 98.31 90 MET A C 1
ATOM 671 O O . MET A 1 90 ? -5.308 -5.308 -10.362 1.00 98.31 90 MET A O 1
ATOM 675 N N . PHE A 1 91 ? -4.468 -7.269 -11.051 1.00 98.62 91 PHE A N 1
ATOM 676 C CA . PHE A 1 91 ? -5.374 -8.071 -10.229 1.00 98.62 91 PHE A CA 1
ATOM 677 C C . PHE A 1 91 ? -5.155 -7.817 -8.734 1.00 98.62 91 PHE A C 1
ATOM 679 O O . PHE A 1 91 ? -6.107 -7.557 -7.996 1.00 98.62 91 PHE A O 1
ATOM 686 N N . GLY A 1 92 ? -3.907 -7.829 -8.267 1.00 98.62 92 GLY A N 1
ATOM 687 C CA . GLY A 1 92 ? -3.647 -7.537 -6.864 1.00 98.62 92 GLY A CA 1
ATOM 688 C C . GLY A 1 92 ? -3.852 -6.064 -6.492 1.00 98.62 92 GLY A C 1
ATOM 689 O O . GLY A 1 92 ? -4.194 -5.801 -5.343 1.00 98.62 92 GLY A O 1
ATOM 690 N N . ALA A 1 93 ? -3.785 -5.114 -7.429 1.00 98.44 93 ALA A N 1
ATOM 691 C CA . ALA A 1 93 ? -4.229 -3.735 -7.204 1.00 98.44 93 ALA A CA 1
ATOM 692 C C . ALA A 1 93 ? -5.742 -3.661 -6.915 1.00 98.44 93 ALA A C 1
ATOM 694 O O . ALA A 1 93 ? -6.171 -2.919 -6.028 1.00 98.44 93 ALA A O 1
ATOM 695 N N . ALA A 1 94 ? -6.560 -4.493 -7.572 1.00 98.69 94 ALA A N 1
ATOM 696 C CA . ALA A 1 94 ? -7.973 -4.633 -7.212 1.00 98.69 94 ALA A CA 1
ATOM 697 C C . ALA A 1 94 ? -8.146 -5.209 -5.792 1.00 98.69 94 ALA A C 1
ATOM 699 O O . ALA A 1 94 ? -9.007 -4.751 -5.038 1.00 98.69 94 ALA A O 1
ATOM 700 N N . ILE A 1 95 ? -7.292 -6.154 -5.380 1.00 98.75 95 ILE A N 1
ATOM 701 C CA . ILE A 1 95 ? -7.284 -6.680 -4.003 1.00 98.75 95 ILE A CA 1
ATOM 702 C C . ILE A 1 95 ? -6.874 -5.598 -2.994 1.00 98.75 95 ILE A C 1
ATOM 704 O O . ILE A 1 95 ? -7.507 -5.504 -1.941 1.00 98.75 95 ILE A O 1
ATOM 708 N N . VAL A 1 96 ? -5.879 -4.755 -3.304 1.00 98.75 96 VAL A N 1
ATOM 709 C CA . VAL A 1 96 ? -5.527 -3.583 -2.477 1.00 98.75 96 VAL A CA 1
ATOM 710 C C . VAL A 1 96 ? -6.760 -2.708 -2.276 1.00 98.75 96 VAL A C 1
ATOM 712 O O . VAL A 1 96 ? -7.068 -2.343 -1.145 1.00 98.75 96 VAL A O 1
ATOM 715 N N . TRP A 1 97 ? -7.520 -2.433 -3.340 1.00 98.44 97 TRP A N 1
ATOM 716 C CA . TRP A 1 97 ? -8.744 -1.638 -3.242 1.00 98.44 97 TRP A CA 1
ATOM 717 C C . TRP A 1 97 ? -9.783 -2.273 -2.311 1.00 98.44 97 TRP A C 1
ATOM 719 O O . TRP A 1 97 ? -10.313 -1.606 -1.420 1.00 98.44 97 TRP A O 1
ATOM 729 N N . VAL A 1 98 ? -10.029 -3.578 -2.454 1.00 98.62 98 VAL A N 1
ATOM 730 C CA . VAL A 1 98 ? -10.925 -4.330 -1.561 1.00 98.62 98 VAL A CA 1
ATOM 731 C C . VAL A 1 98 ? -10.439 -4.274 -0.109 1.00 98.62 98 VAL A C 1
ATOM 733 O O . VAL A 1 98 ? -11.243 -4.044 0.796 1.00 98.62 98 VAL A O 1
ATOM 736 N N . ALA A 1 99 ? -9.142 -4.456 0.138 1.00 98.50 99 ALA A N 1
ATOM 737 C CA . ALA A 1 99 ? -8.563 -4.393 1.477 1.00 98.50 99 ALA A CA 1
ATOM 738 C C . ALA A 1 99 ? -8.705 -2.992 2.099 1.00 98.50 99 ALA A C 1
ATOM 740 O O . ALA A 1 99 ? -9.109 -2.880 3.258 1.00 98.50 99 ALA A O 1
ATOM 741 N N . THR A 1 100 ? -8.488 -1.930 1.320 1.00 98.25 100 THR A N 1
ATOM 742 C CA . THR A 1 100 ? -8.717 -0.541 1.747 1.00 98.25 100 THR A CA 1
ATOM 743 C C . THR A 1 100 ? -10.177 -0.308 2.130 1.00 98.25 100 THR A C 1
ATOM 745 O O . THR A 1 100 ? -10.457 0.211 3.212 1.00 98.25 100 THR A O 1
ATOM 748 N N . TRP A 1 101 ? -11.131 -0.761 1.310 1.00 98.19 101 TRP A N 1
ATOM 749 C CA . TRP A 1 101 ? -12.554 -0.676 1.655 1.00 98.19 101 TRP A CA 1
ATOM 750 C C . TRP A 1 101 ? -12.905 -1.477 2.905 1.00 98.19 101 TRP A C 1
ATOM 752 O O . TRP A 1 101 ? -13.702 -1.013 3.718 1.00 98.19 101 TRP A O 1
ATOM 762 N N . ARG A 1 102 ? -12.299 -2.652 3.108 1.00 97.69 102 ARG A N 1
ATOM 763 C CA . ARG A 1 102 ? -12.489 -3.433 4.339 1.00 97.69 102 ARG A CA 1
ATOM 764 C C . ARG A 1 102 ? -12.022 -2.664 5.573 1.00 97.69 102 ARG A C 1
ATOM 766 O O . ARG A 1 102 ? -12.739 -2.695 6.569 1.00 97.69 102 ARG A O 1
ATOM 773 N N . VAL A 1 103 ? -10.890 -1.960 5.504 1.00 97.69 103 VAL A N 1
ATOM 774 C CA . VAL A 1 103 ? -10.425 -1.078 6.590 1.00 97.69 103 VAL A CA 1
ATOM 775 C C . VAL A 1 103 ? -11.433 0.047 6.828 1.00 97.69 103 VAL A C 1
ATOM 777 O O . VAL A 1 103 ? -11.902 0.211 7.953 1.00 97.69 103 VAL A O 1
ATOM 780 N N . LEU A 1 104 ? -11.845 0.766 5.778 1.00 96.19 104 LEU A N 1
ATOM 781 C CA . LEU A 1 104 ? -12.823 1.856 5.897 1.00 96.19 104 LEU A CA 1
ATOM 782 C C . LEU A 1 104 ? -14.143 1.386 6.520 1.00 96.19 104 LEU A C 1
ATOM 784 O O . LEU A 1 104 ? -14.673 2.036 7.416 1.00 96.19 104 LEU A O 1
ATOM 788 N N . LEU A 1 105 ? -14.673 0.246 6.077 1.00 96.00 105 LEU A N 1
ATOM 789 C CA . LEU A 1 105 ? -15.924 -0.310 6.588 1.00 96.00 105 LEU A CA 1
ATOM 790 C C . LEU A 1 105 ? -15.788 -0.870 8.010 1.00 96.00 105 LEU A C 1
ATOM 792 O O . LEU A 1 105 ? -16.758 -0.817 8.761 1.00 96.00 105 LEU A O 1
ATOM 796 N N . ALA A 1 106 ? -14.616 -1.382 8.396 1.00 93.81 106 ALA A N 1
ATOM 797 C CA . ALA A 1 106 ? -14.362 -1.854 9.759 1.00 93.81 106 ALA A CA 1
ATOM 798 C C . ALA A 1 106 ? -14.355 -0.714 10.788 1.00 93.81 106 ALA A C 1
ATOM 800 O O . ALA A 1 106 ? -14.680 -0.952 11.949 1.00 93.81 106 ALA A O 1
ATOM 801 N N . MET A 1 107 ? -14.028 0.506 10.356 1.00 89.44 107 MET A N 1
ATOM 802 C CA . MET A 1 107 ? -14.037 1.709 11.194 1.00 89.44 107 MET A CA 1
ATOM 803 C C . MET A 1 107 ? -15.428 2.343 11.346 1.00 89.44 107 MET A C 1
ATOM 805 O O . MET A 1 107 ? -15.593 3.258 12.147 1.00 89.44 107 MET A O 1
ATOM 809 N N . ARG A 1 108 ? -16.435 1.899 10.581 1.00 89.25 108 ARG A N 1
ATOM 810 C CA . ARG A 1 108 ? -17.790 2.467 10.651 1.00 89.25 108 ARG A CA 1
ATOM 811 C C . ARG A 1 108 ? -18.591 1.816 11.774 1.00 89.25 108 ARG A C 1
ATOM 813 O O . ARG A 1 108 ? -18.699 0.592 11.849 1.00 89.25 108 ARG A O 1
ATOM 820 N N . GLU A 1 109 ? -19.237 2.644 12.586 1.00 77.12 109 GLU A N 1
ATOM 821 C CA . GLU A 1 109 ? -20.243 2.184 13.538 1.00 77.12 109 GLU A CA 1
ATOM 822 C C . GLU A 1 109 ? -21.484 1.687 12.791 1.00 77.12 109 GLU A C 1
ATOM 824 O O . GLU A 1 109 ? -22.046 2.375 11.934 1.00 77.12 109 GLU A O 1
ATOM 829 N N . ARG A 1 110 ? -21.941 0.475 13.119 1.00 72.19 110 ARG A N 1
ATOM 830 C CA . ARG A 1 110 ? -23.251 -0.000 12.669 1.00 72.19 110 ARG A CA 1
ATOM 831 C C . ARG A 1 110 ? -24.286 0.467 13.676 1.00 72.19 110 ARG A C 1
ATOM 833 O O . ARG A 1 110 ? -24.363 -0.079 14.773 1.00 72.19 110 ARG A O 1
ATOM 840 N N . ARG A 1 111 ? -25.106 1.446 13.301 1.00 72.06 111 ARG A N 1
ATOM 841 C CA . ARG A 1 111 ? -26.292 1.785 14.088 1.00 72.06 111 ARG A CA 1
ATOM 842 C C . ARG A 1 111 ? -27.299 0.645 13.946 1.00 72.06 111 ARG A C 1
ATOM 844 O O . ARG A 1 111 ? -27.779 0.385 12.845 1.00 72.06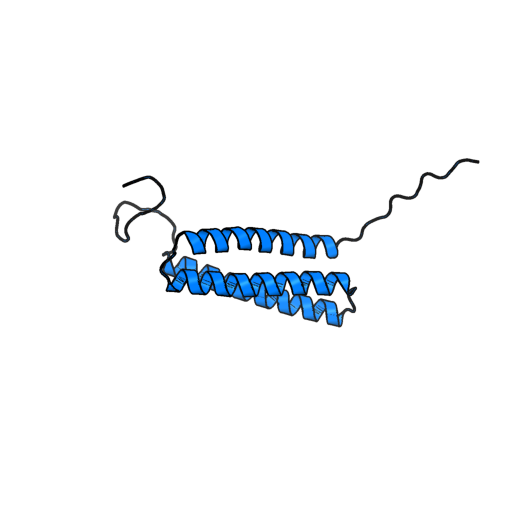 111 ARG A O 1
ATOM 851 N N . ALA A 1 112 ? -27.583 -0.056 15.040 1.00 74.50 112 ALA A N 1
ATOM 852 C CA . ALA A 1 112 ? -28.674 -1.020 15.064 1.00 74.50 112 ALA A CA 1
ATOM 853 C C . ALA A 1 112 ? -29.993 -0.266 14.845 1.00 74.50 112 ALA A C 1
ATOM 855 O O . ALA A 1 112 ? -30.243 0.750 15.498 1.00 74.50 112 ALA A O 1
ATOM 856 N N . VAL A 1 113 ? -30.820 -0.740 13.912 1.00 78.88 113 VAL A N 1
ATOM 857 C CA . VAL A 1 113 ? -32.200 -0.262 13.800 1.00 78.88 113 VAL A CA 1
ATOM 858 C C . VAL A 1 113 ? -32.952 -0.838 15.001 1.00 78.88 113 VAL A C 1
ATOM 860 O O . VAL A 1 113 ? -32.904 -2.058 15.184 1.00 78.88 113 VAL A O 1
ATOM 863 N N . PRO A 1 114 ? -33.593 -0.008 15.844 1.00 78.81 114 PRO A N 1
ATOM 864 C CA . PRO A 1 114 ? -34.404 -0.509 16.945 1.00 78.81 114 PRO A CA 1
ATOM 865 C C . PRO A 1 114 ? -35.441 -1.494 16.405 1.00 78.81 114 PRO A C 1
ATOM 867 O O . PRO A 1 114 ? -36.101 -1.202 15.406 1.00 78.81 114 PRO A O 1
ATOM 870 N N . ALA A 1 115 ? -35.569 -2.662 17.038 1.00 81.12 115 ALA A N 1
ATOM 871 C CA . ALA A 1 115 ? -36.631 -3.598 16.690 1.00 81.12 115 ALA A CA 1
ATOM 872 C C . ALA A 1 115 ? -37.991 -2.887 16.835 1.00 81.12 115 ALA A C 1
ATOM 874 O O . ALA A 1 115 ? -38.147 -2.097 17.775 1.00 81.12 115 ALA A O 1
ATOM 875 N N . PRO A 1 116 ? -38.957 -3.122 15.927 1.00 79.31 116 PRO A N 1
ATOM 876 C CA . PRO A 1 116 ? -40.284 -2.540 16.066 1.00 79.31 116 PRO A CA 1
ATOM 877 C C . PRO A 1 116 ? -40.838 -2.917 17.440 1.00 79.31 116 PRO A C 1
ATOM 879 O O . PRO A 1 116 ? -40.811 -4.089 17.820 1.00 79.31 116 PRO A O 1
ATOM 882 N N . ALA A 1 117 ? -41.281 -1.912 18.198 1.00 78.25 117 ALA A N 1
ATOM 883 C CA . ALA A 1 117 ? -41.938 -2.137 19.474 1.00 78.25 117 ALA A CA 1
ATOM 884 C C . ALA A 1 117 ? -43.146 -3.037 19.209 1.00 78.25 117 ALA A C 1
ATOM 886 O O . ALA A 1 117 ? -44.068 -2.647 18.493 1.00 78.25 117 ALA A O 1
ATOM 887 N N . VAL A 1 118 ? -43.102 -4.264 19.726 1.00 78.06 118 VAL A N 1
ATOM 888 C CA . VAL A 1 118 ? -44.248 -5.167 19.682 1.00 78.06 118 VAL A CA 1
ATOM 889 C C . VAL A 1 118 ? -45.315 -4.512 20.556 1.00 78.06 118 VAL A C 1
ATOM 891 O O . VAL A 1 118 ? -45.167 -4.463 21.775 1.00 78.06 118 VAL A O 1
ATOM 894 N N . ALA A 1 119 ? -46.324 -3.909 19.926 1.00 72.44 119 ALA A N 1
ATOM 895 C CA . ALA A 1 119 ? -47.488 -3.388 20.625 1.00 72.44 119 ALA A CA 1
ATOM 896 C C . ALA A 1 119 ? -48.244 -4.580 21.230 1.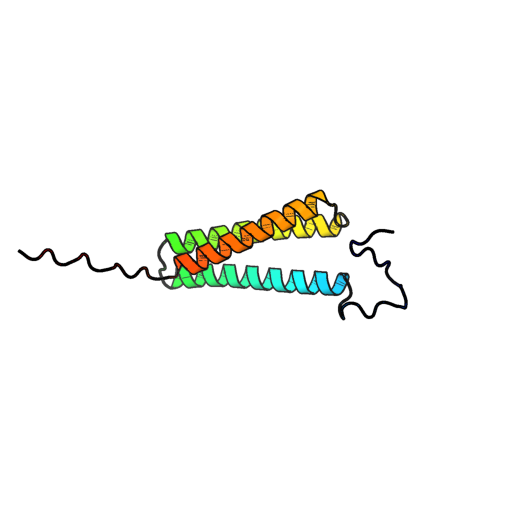00 72.44 119 ALA A C 1
ATOM 898 O O . ALA A 1 119 ? -48.562 -5.526 20.508 1.00 72.44 119 ALA A O 1
ATOM 899 N N . ALA A 1 120 ? -48.428 -4.546 22.551 1.00 70.06 120 ALA A N 1
ATOM 900 C CA . ALA A 1 120 ? -49.192 -5.527 23.319 1.00 70.06 120 ALA A CA 1
ATOM 901 C C . ALA A 1 120 ? -50.700 -5.300 23.173 1.00 70.06 120 ALA A C 1
ATOM 903 O O . ALA A 1 120 ? -51.100 -4.121 23.025 1.00 70.06 120 ALA A O 1
#

Radius of gyration: 21.22 Å; chains: 1; bounding box: 62×28×59 Å

pLDDT: mean 88.23, std 16.5, range [34.75, 98.81]

Secondary structure (DSSP, 8-state):
--SSS---TT-TT----SS-HHHHHHHHHHHHHHHHHHHHHHHHHHHHTT--HHHHHHHHHHHHHHHHHHHHHHHHHHTT--HHHHHHHHHHHHHHHHHHHHHHHHTS---PPPPP----